Protein AF-A0A3B9JF59-F1 (afdb_monomer)

Solvent-accessible surface area (backbone atoms only — not comparable to full-atom values): 6425 Å² total; per-residue (Å²): 118,76,67,62,56,54,51,51,53,52,52,52,52,52,52,51,52,52,51,51,50,52,50,51,51,51,50,53,49,46,45,56,59,72,73,50,64,86,80,84,74,90,75,49,54,54,76,48,59,71,70,57,36,46,53,51,51,52,51,42,39,52,52,28,68,75,64,72,41,50,71,61,37,35,52,57,48,57,43,24,51,87,54,34,65,63,47,51,53,48,40,71,77,53,45,77,91,53,57,65,68,47,51,50,53,45,51,59,57,58,71,115

Secondary structure (DSSP, 8-state):
-HHHHHHHHHHHHHHHHHHHHHHHHHHHHHIIIIIS--------GGGS-HHHHHHHHHHHHHHHHHH--HHHHHHHHHHTGGGHHHHHHHHHH--TTS-HHHHHHHHHHTT-

Nearest PDB structures (foldseek):
  4yxd-assembly1_D  TM=3.696E-01  e=6.160E+00  Sus scrofa

Mean predicted aligned error: 8.25 Å

pLDDT: mean 91.54, std 8.98, range [55.94, 98.31]

Foldseek 3Di:
DVVVVVVVVVVVVVVVVVVVVVVVVVVVVCCVPVVDPDDDDPDFLLPDDPVSVLVQLLVLL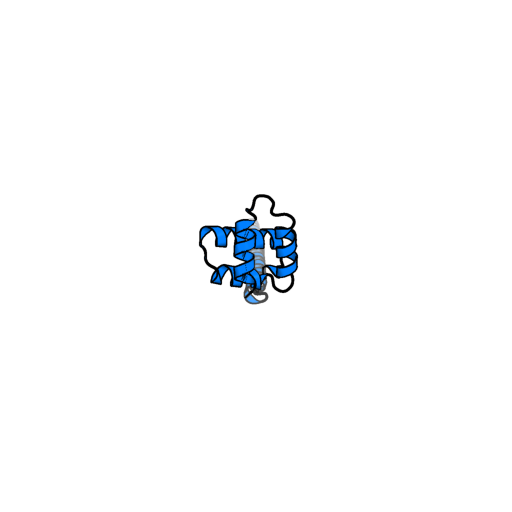VVCVVPVPLVSLLVNLCSNPPCSVVSLVVCCVPVDPHDNVSSVSSVVSNVD

Sequence (112 aa):
EGFKDRSALIVLAILFVVMALLAGVAVGLALGWLVFPVEWVDMPPSSLAKVYQEDHLRMAIDSYALNDDCALAVQRYKALGEVGPSLLEGIIADSGEQKIDTITAFAQCVKD

Structure (mmCIF, N/CA/C/O backbone):
data_AF-A0A3B9JF59-F1
#
_entry.id   AF-A0A3B9JF59-F1
#
loop_
_atom_site.group_PDB
_atom_site.id
_atom_site.type_symbol
_atom_site.label_atom_id
_atom_site.label_alt_id
_atom_site.label_comp_id
_atom_site.label_asym_id
_atom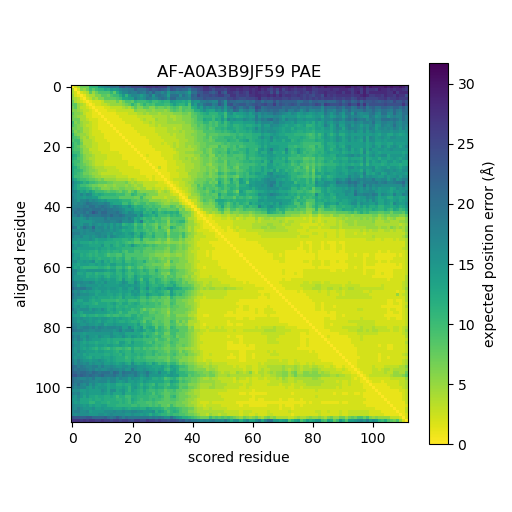_site.label_entity_id
_atom_site.label_seq_id
_atom_site.pdbx_PDB_ins_code
_atom_site.Cartn_x
_atom_site.Cartn_y
_atom_site.Cartn_z
_atom_site.occupancy
_atom_site.B_iso_or_equiv
_atom_site.auth_seq_id
_atom_site.auth_comp_id
_atom_site.auth_asym_id
_atom_site.auth_atom_id
_atom_site.pdbx_PDB_model_num
ATOM 1 N N . GLU A 1 1 ? 30.872 21.510 -61.088 1.00 55.94 1 GLU A N 1
ATOM 2 C CA . GLU A 1 1 ? 30.435 20.143 -60.716 1.00 55.94 1 GLU A CA 1
ATOM 3 C C . GLU A 1 1 ? 30.758 19.770 -59.261 1.00 55.94 1 GLU A C 1
ATOM 5 O O . GLU A 1 1 ? 29.894 19.213 -58.602 1.00 55.94 1 GLU A O 1
ATOM 10 N N . GLY A 1 2 ? 31.887 20.200 -58.678 1.00 60.31 2 GLY A N 1
ATOM 11 C CA . GLY A 1 2 ? 32.281 19.819 -57.304 1.00 60.31 2 GLY A CA 1
ATOM 12 C C . GLY A 1 2 ? 31.407 20.269 -56.110 1.00 60.31 2 GLY A C 1
ATOM 13 O O . GLY A 1 2 ? 31.620 19.775 -55.008 1.00 60.31 2 GLY A O 1
ATOM 14 N N . PHE A 1 3 ? 30.427 21.172 -56.270 1.00 60.22 3 PHE A N 1
ATOM 15 C CA . PHE A 1 3 ? 29.496 21.550 -55.182 1.00 60.22 3 PHE A CA 1
ATOM 16 C C . PHE A 1 3 ? 28.328 20.557 -55.027 1.00 60.22 3 PHE A C 1
ATOM 18 O O . PHE A 1 3 ? 27.873 20.296 -53.910 1.00 60.22 3 PHE A O 1
ATOM 25 N N . LYS A 1 4 ? 27.862 19.962 -56.136 1.00 64.19 4 LYS A N 1
ATOM 26 C CA . LYS A 1 4 ? 26.750 18.998 -56.122 1.00 64.19 4 LYS A CA 1
ATOM 27 C C . LYS A 1 4 ? 27.180 17.645 -55.539 1.00 64.19 4 LYS A C 1
ATOM 29 O O . LYS A 1 4 ? 26.430 17.052 -54.774 1.00 64.19 4 LYS A O 1
ATOM 34 N N . ASP A 1 5 ? 28.425 17.238 -55.778 1.00 68.81 5 ASP A N 1
ATOM 35 C CA . ASP A 1 5 ? 28.990 16.026 -55.169 1.00 68.81 5 ASP A CA 1
ATOM 36 C C . ASP A 1 5 ? 29.211 16.173 -53.659 1.00 68.81 5 ASP A C 1
ATOM 38 O O . ASP A 1 5 ? 28.897 15.272 -52.887 1.00 68.81 5 ASP A O 1
ATOM 42 N N . ARG A 1 6 ? 29.690 17.336 -53.196 1.00 77.75 6 ARG A N 1
ATOM 43 C CA . ARG A 1 6 ? 29.916 17.578 -51.759 1.00 77.75 6 ARG A CA 1
ATOM 44 C C . ARG A 1 6 ? 28.616 17.639 -50.960 1.00 77.75 6 ARG A C 1
ATOM 46 O O . ARG A 1 6 ? 28.566 17.125 -49.847 1.00 77.75 6 ARG A O 1
ATOM 53 N N . SER A 1 7 ? 27.566 18.234 -51.525 1.00 76.25 7 SER A N 1
ATOM 54 C CA . SER A 1 7 ? 26.242 18.269 -50.890 1.00 76.25 7 SER A CA 1
ATOM 55 C C . SER A 1 7 ? 25.592 16.883 -50.833 1.00 76.25 7 SER A C 1
ATOM 57 O O . SER A 1 7 ? 25.033 16.533 -49.797 1.00 76.25 7 SER A O 1
ATOM 59 N N . ALA A 1 8 ? 25.741 16.053 -51.871 1.00 83.38 8 ALA A N 1
ATOM 60 C CA . ALA A 1 8 ? 25.261 14.669 -51.858 1.00 83.38 8 ALA A CA 1
ATOM 61 C C . ALA A 1 8 ? 25.942 13.811 -50.772 1.00 83.38 8 ALA A C 1
ATOM 63 O O . ALA A 1 8 ? 25.268 13.062 -50.065 1.00 83.38 8 ALA A O 1
ATOM 64 N N . LEU A 1 9 ? 27.258 13.966 -50.583 1.00 83.81 9 LEU A N 1
ATOM 65 C CA . LEU A 1 9 ? 28.004 13.262 -49.532 1.00 83.81 9 LEU A CA 1
ATOM 66 C C . LEU A 1 9 ? 27.560 13.672 -48.119 1.00 83.81 9 LEU A C 1
ATOM 68 O O . LEU A 1 9 ? 27.428 12.818 -47.244 1.00 83.81 9 LEU A O 1
ATOM 72 N N . ILE A 1 10 ? 27.282 14.962 -47.901 1.00 88.75 10 ILE A N 1
ATOM 73 C CA . ILE A 1 10 ? 26.782 15.466 -46.612 1.00 88.75 10 ILE A CA 1
ATOM 74 C C . ILE A 1 10 ? 25.383 14.911 -46.316 1.00 88.75 10 ILE A C 1
ATOM 76 O O . ILE A 1 10 ? 25.125 14.457 -45.204 1.00 88.75 10 ILE A O 1
ATOM 80 N N . VAL A 1 11 ? 24.488 14.901 -47.307 1.00 90.25 11 VAL A N 1
ATOM 81 C CA . VAL A 1 11 ? 23.124 14.371 -47.140 1.00 90.25 11 VAL A CA 1
ATOM 82 C C . VAL A 1 11 ? 23.145 12.875 -46.826 1.00 90.25 11 VAL A C 1
ATOM 84 O O . VAL A 1 11 ? 22.433 12.431 -45.926 1.00 90.25 11 VAL A O 1
ATOM 87 N N . LEU A 1 12 ? 23.997 12.105 -47.507 1.00 91.12 12 LEU A N 1
ATOM 88 C CA . LEU A 1 12 ? 24.171 10.681 -47.229 1.00 91.12 12 LEU A CA 1
ATOM 89 C C . LEU A 1 12 ? 24.670 10.446 -45.795 1.00 91.12 12 LEU A C 1
ATOM 91 O O . LEU A 1 12 ? 24.126 9.599 -45.090 1.00 91.12 12 LEU A O 1
ATOM 95 N N . ALA A 1 13 ? 25.657 11.225 -45.341 1.00 94.12 13 ALA A N 1
ATOM 96 C CA . ALA A 1 13 ? 26.177 11.130 -43.978 1.00 94.12 13 ALA A CA 1
ATOM 97 C C . ALA A 1 13 ? 25.095 11.421 -42.923 1.00 94.12 13 ALA A C 1
ATOM 99 O O . ALA A 1 13 ? 24.966 10.671 -41.957 1.00 94.12 13 ALA A O 1
ATOM 100 N N . ILE A 1 14 ? 24.272 12.456 -43.126 1.00 94.88 14 ILE A N 1
ATOM 101 C CA . ILE A 1 14 ? 23.156 12.781 -42.222 1.00 94.88 14 ILE A CA 1
ATOM 102 C C . ILE A 1 14 ? 22.132 11.639 -42.183 1.00 94.88 14 ILE A C 1
ATOM 104 O O . ILE A 1 14 ? 21.691 11.257 -41.102 1.00 94.88 14 ILE A O 1
ATOM 108 N N . LEU A 1 15 ? 21.791 11.051 -43.334 1.00 95.62 15 LEU A N 1
ATOM 109 C CA . LEU A 1 15 ? 20.889 9.898 -43.410 1.00 95.62 15 LEU A CA 1
ATOM 110 C C . LEU A 1 15 ? 21.406 8.708 -42.597 1.00 95.62 15 LEU A C 1
ATOM 112 O O . LEU A 1 15 ? 20.643 8.110 -41.840 1.00 95.62 15 LEU A O 1
ATOM 116 N N . PHE A 1 16 ? 22.700 8.398 -42.697 1.00 95.94 16 PHE A N 1
ATOM 117 C CA . PHE A 1 16 ? 23.316 7.343 -41.891 1.00 95.94 16 PHE A CA 1
ATOM 118 C C . PHE A 1 16 ? 23.265 7.645 -40.394 1.00 95.94 16 PHE A C 1
ATOM 120 O O . PHE A 1 16 ? 22.949 6.751 -39.611 1.00 95.94 16 PHE A O 1
ATOM 127 N N . VAL A 1 17 ? 23.523 8.891 -39.990 1.00 96.88 17 VAL A N 1
ATOM 128 C CA . VAL A 1 17 ? 23.430 9.303 -38.580 1.00 96.88 17 VAL A CA 1
ATOM 129 C C . VAL A 1 17 ? 22.004 9.135 -38.057 1.00 96.88 17 VAL A C 1
ATOM 131 O O . VAL A 1 17 ? 21.810 8.556 -36.990 1.00 96.88 17 VAL A O 1
ATOM 134 N N . VAL A 1 18 ? 21.000 9.581 -38.815 1.00 97.31 18 VAL A N 1
ATOM 135 C CA . VAL A 1 18 ? 19.588 9.443 -38.428 1.00 97.31 18 VAL A CA 1
ATOM 136 C C . VAL A 1 18 ? 19.191 7.970 -38.335 1.00 97.31 18 VAL A C 1
ATOM 138 O O . VAL A 1 18 ? 18.587 7.563 -37.348 1.00 97.31 18 VAL A O 1
ATOM 141 N N . MET A 1 19 ? 19.578 7.150 -39.312 1.00 97.69 19 MET A N 1
ATOM 142 C CA . MET A 1 19 ? 19.306 5.709 -39.310 1.00 97.69 19 MET A CA 1
ATOM 143 C C . MET A 1 19 ? 19.954 4.999 -38.119 1.00 97.69 19 MET A C 1
ATOM 145 O O . MET A 1 19 ? 19.302 4.193 -37.459 1.00 97.69 19 MET A O 1
ATOM 149 N N . ALA A 1 20 ? 21.214 5.314 -37.810 1.00 97.00 20 ALA A N 1
ATOM 150 C CA . ALA A 1 20 ? 21.914 4.750 -36.660 1.00 97.00 20 ALA A CA 1
ATOM 151 C C . ALA A 1 20 ? 21.253 5.160 -35.335 1.00 97.00 20 ALA A C 1
ATOM 153 O O . ALA A 1 20 ? 21.123 4.337 -34.431 1.00 97.00 20 ALA A O 1
ATOM 154 N N . LEU A 1 21 ? 20.784 6.406 -35.233 1.00 98.06 21 LEU A N 1
ATOM 155 C CA . LEU A 1 21 ? 20.080 6.899 -34.053 1.00 98.06 21 LEU A CA 1
ATOM 156 C C . LEU A 1 21 ? 18.727 6.200 -33.875 1.00 98.06 21 LEU A C 1
ATOM 158 O O . LEU A 1 21 ? 18.424 5.727 -32.781 1.00 98.06 21 LEU A O 1
ATOM 162 N N . LEU A 1 22 ? 17.945 6.063 -34.949 1.00 98.31 22 LEU A N 1
ATOM 163 C CA . LEU A 1 22 ? 16.674 5.337 -34.924 1.00 98.31 22 LEU A CA 1
ATOM 164 C C . LEU A 1 22 ? 16.871 3.863 -34.561 1.00 98.31 22 LEU A C 1
ATOM 166 O O . LEU A 1 22 ? 16.126 3.333 -33.740 1.00 98.31 22 LEU A O 1
ATOM 170 N N . ALA A 1 23 ? 17.896 3.216 -35.119 1.00 97.94 23 ALA A N 1
ATOM 171 C CA . ALA A 1 23 ? 18.242 1.842 -34.779 1.00 97.94 23 ALA A CA 1
ATOM 172 C C . ALA A 1 23 ? 18.644 1.711 -33.301 1.00 97.94 23 ALA A C 1
ATOM 174 O O . ALA A 1 23 ? 18.172 0.804 -32.623 1.00 97.94 23 ALA A O 1
ATOM 175 N N . GLY A 1 24 ? 19.449 2.639 -32.775 1.00 97.44 24 GLY A N 1
ATOM 176 C CA . GLY A 1 24 ? 19.829 2.661 -31.362 1.00 97.44 24 GLY A CA 1
ATOM 177 C C . GLY A 1 24 ? 18.626 2.803 -30.427 1.00 97.44 24 GLY A C 1
ATOM 178 O O . GLY A 1 24 ? 18.512 2.050 -29.461 1.00 97.44 24 GLY A O 1
ATOM 179 N N . VAL A 1 25 ? 17.692 3.706 -30.741 1.00 97.81 25 VAL A N 1
ATOM 180 C CA . VAL A 1 25 ? 16.445 3.870 -29.973 1.00 97.81 25 VAL A CA 1
ATOM 181 C C . VAL A 1 25 ? 15.579 2.616 -30.057 1.00 97.81 25 VAL A C 1
ATOM 183 O O . VAL A 1 25 ? 15.096 2.144 -29.030 1.00 97.81 25 VAL A O 1
ATOM 186 N N . ALA A 1 26 ? 15.408 2.047 -31.253 1.00 97.50 26 ALA A N 1
ATOM 187 C CA . ALA A 1 26 ? 14.616 0.836 -31.446 1.00 97.50 26 ALA A CA 1
ATOM 188 C C . ALA A 1 26 ? 15.188 -0.347 -30.655 1.00 97.50 26 ALA A C 1
ATOM 190 O O . ALA A 1 26 ? 14.439 -1.060 -29.991 1.00 97.50 26 ALA A O 1
ATOM 191 N N . VAL A 1 27 ? 16.513 -0.522 -30.671 1.00 96.88 27 VAL A N 1
ATOM 192 C CA . VAL A 1 27 ? 17.197 -1.550 -29.878 1.00 96.88 27 VAL A CA 1
ATOM 193 C C . VAL A 1 27 ? 17.038 -1.279 -28.384 1.00 96.88 27 VAL A C 1
ATOM 195 O O . VAL 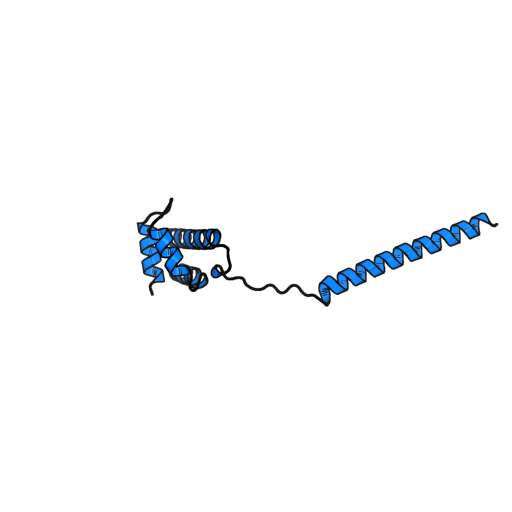A 1 27 ? 16.667 -2.188 -27.651 1.00 96.88 27 VAL A O 1
ATOM 198 N N . GLY A 1 28 ? 17.253 -0.045 -27.921 1.00 94.44 28 GLY A N 1
ATOM 199 C CA . GLY A 1 28 ? 17.082 0.310 -26.509 1.00 94.44 28 GLY A CA 1
ATOM 200 C C . GLY A 1 28 ? 15.662 0.045 -26.002 1.00 94.44 28 GLY A C 1
ATOM 201 O O . GLY A 1 28 ? 15.486 -0.533 -24.931 1.00 94.44 28 GLY A O 1
ATOM 202 N N . LEU A 1 29 ? 14.651 0.389 -26.803 1.00 94.69 29 LEU A N 1
ATOM 203 C CA . LEU A 1 29 ? 13.251 0.128 -26.479 1.00 94.69 29 LEU A CA 1
ATOM 204 C C . LEU A 1 29 ? 12.935 -1.371 -26.493 1.00 94.69 29 LEU A C 1
ATOM 206 O O . LEU A 1 29 ? 12.260 -1.864 -25.592 1.00 94.69 29 LEU A O 1
ATOM 210 N N . ALA A 1 30 ? 13.451 -2.108 -27.480 1.00 94.69 30 ALA A N 1
ATOM 211 C CA . ALA A 1 30 ? 13.274 -3.553 -27.552 1.00 94.69 30 ALA A CA 1
ATOM 212 C C . ALA A 1 30 ? 13.894 -4.255 -26.336 1.00 94.69 30 ALA A C 1
ATOM 214 O O . ALA A 1 30 ? 13.267 -5.134 -25.753 1.00 94.69 30 ALA A O 1
ATOM 215 N N . LEU A 1 31 ? 15.086 -3.836 -25.904 1.00 93.81 31 LEU A N 1
ATOM 216 C CA . LEU A 1 31 ? 15.714 -4.356 -24.690 1.00 93.81 31 LEU A CA 1
ATOM 217 C C . LEU A 1 31 ? 14.883 -4.030 -23.443 1.00 93.81 31 LEU A C 1
ATOM 219 O O . LEU A 1 31 ? 14.608 -4.924 -22.647 1.00 93.81 31 LEU A O 1
ATOM 223 N N . GLY A 1 32 ? 14.437 -2.780 -23.298 1.00 89.75 32 GLY A N 1
ATOM 224 C CA . GLY A 1 32 ? 13.634 -2.353 -22.152 1.00 89.75 32 GLY A CA 1
ATOM 225 C C . GLY A 1 32 ? 12.265 -3.032 -22.053 1.00 89.75 32 GLY A C 1
ATOM 226 O O . GLY A 1 32 ? 11.775 -3.207 -20.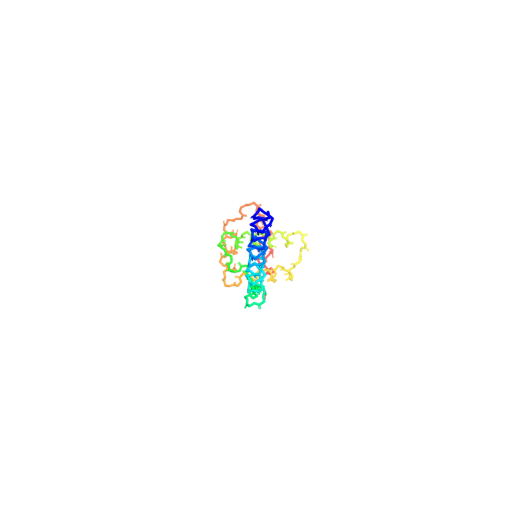947 1.00 89.75 32 GLY A O 1
ATOM 227 N N . TRP A 1 33 ? 11.656 -3.426 -23.178 1.00 89.00 33 TRP A N 1
ATOM 228 C CA . TRP A 1 33 ? 10.296 -3.983 -23.195 1.00 89.00 33 TRP A CA 1
ATO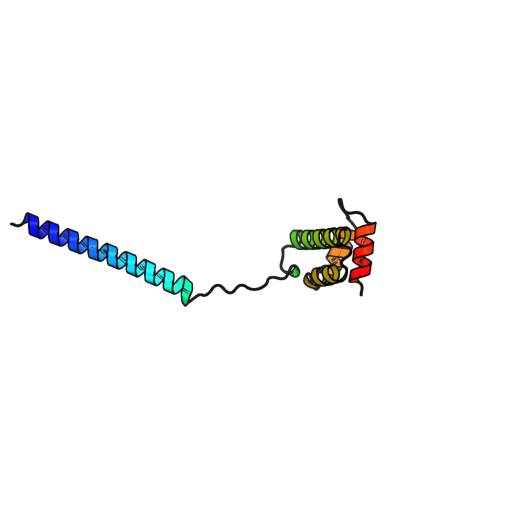M 229 C C . TRP A 1 33 ? 10.229 -5.508 -23.370 1.00 89.00 33 TRP A C 1
ATOM 231 O O . TRP A 1 33 ? 9.356 -6.144 -22.786 1.00 89.00 33 TRP A O 1
ATOM 241 N N . LEU A 1 34 ? 11.112 -6.117 -24.175 1.00 87.44 34 LEU A N 1
ATOM 242 C CA . LEU A 1 34 ? 11.096 -7.568 -24.431 1.00 87.44 34 LEU A CA 1
ATOM 243 C C . LEU A 1 34 ? 12.046 -8.358 -23.527 1.00 87.44 34 LEU A C 1
ATOM 245 O O . LEU A 1 34 ? 11.736 -9.497 -23.190 1.00 87.44 34 LEU A O 1
ATOM 249 N N . VAL A 1 35 ? 13.211 -7.799 -23.180 1.00 89.44 35 VAL A N 1
ATOM 250 C CA . VAL A 1 35 ? 14.246 -8.533 -22.424 1.00 89.44 35 VAL A CA 1
ATOM 251 C C . VAL A 1 35 ? 14.065 -8.363 -20.919 1.00 89.44 35 VAL A C 1
ATOM 253 O O . VAL A 1 35 ? 14.289 -9.311 -20.171 1.00 89.44 35 VAL A O 1
ATOM 256 N N . PHE A 1 36 ? 13.621 -7.184 -20.480 1.00 88.19 36 PHE A N 1
ATOM 257 C CA . PHE A 1 36 ? 13.373 -6.869 -19.072 1.00 88.19 36 PHE A CA 1
ATOM 258 C C . PHE A 1 36 ? 11.897 -6.529 -18.839 1.00 88.19 36 PHE A C 1
ATOM 260 O O . PHE A 1 36 ? 11.561 -5.357 -18.658 1.00 88.19 36 PHE A O 1
ATOM 267 N N . PRO A 1 37 ? 10.989 -7.520 -18.875 1.00 82.44 37 PRO A N 1
ATOM 268 C CA . PRO A 1 37 ? 9.591 -7.257 -18.573 1.00 82.44 37 PRO A CA 1
ATOM 269 C C . PRO A 1 37 ? 9.442 -6.747 -17.132 1.00 82.44 37 PRO A C 1
ATOM 271 O O . PRO A 1 37 ? 10.120 -7.214 -16.217 1.00 82.44 37 PRO A O 1
ATOM 274 N N . VAL A 1 38 ? 8.538 -5.786 -16.929 1.00 82.94 38 VAL A N 1
ATOM 275 C CA . VAL A 1 38 ? 8.168 -5.317 -15.588 1.00 82.94 38 VAL A CA 1
ATOM 276 C C . VAL A 1 38 ? 7.339 -6.401 -14.906 1.00 82.94 38 VAL A C 1
ATOM 278 O O . VAL A 1 38 ? 6.227 -6.700 -15.342 1.00 82.94 38 VAL A O 1
ATOM 281 N N . GLU A 1 39 ? 7.868 -6.972 -13.828 1.00 79.75 39 GLU A N 1
ATOM 282 C CA . GLU A 1 39 ? 7.106 -7.849 -12.942 1.00 79.75 39 GLU A CA 1
ATOM 283 C C . GLU A 1 39 ? 6.325 -7.001 -11.935 1.00 79.75 39 GLU A C 1
ATOM 285 O O . GLU A 1 39 ? 6.897 -6.321 -11.081 1.00 79.75 39 GLU A O 1
ATOM 290 N N . TRP A 1 40 ? 4.999 -7.034 -12.041 1.00 76.88 40 TRP A N 1
ATOM 291 C CA . TRP A 1 40 ? 4.120 -6.470 -11.025 1.00 76.88 40 TRP A CA 1
ATOM 292 C C . TRP A 1 40 ? 4.025 -7.472 -9.880 1.00 76.88 40 TRP A C 1
ATOM 294 O O . TRP A 1 40 ? 3.382 -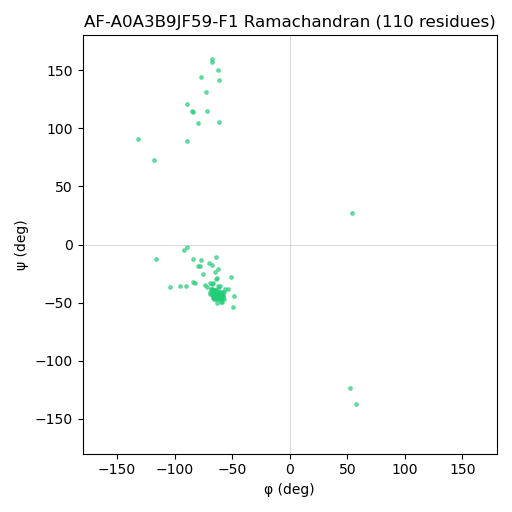8.511 -10.008 1.00 76.88 40 TRP A O 1
ATOM 304 N N . VAL A 1 41 ? 4.708 -7.182 -8.777 1.00 75.31 41 VAL A N 1
ATOM 305 C CA . VAL A 1 41 ? 4.580 -7.964 -7.547 1.00 75.31 41 VAL A CA 1
ATOM 306 C C . VAL A 1 41 ? 3.457 -7.349 -6.724 1.00 75.31 41 VAL A C 1
ATOM 308 O O . VAL A 1 41 ? 3.535 -6.174 -6.362 1.00 75.31 41 VAL A O 1
ATOM 311 N N . ASP A 1 42 ? 2.425 -8.137 -6.422 1.00 78.62 42 ASP A N 1
ATOM 312 C CA . ASP A 1 42 ? 1.365 -7.719 -5.506 1.00 78.62 42 ASP A CA 1
ATOM 313 C C . ASP A 1 42 ? 1.975 -7.460 -4.123 1.00 78.62 42 ASP A C 1
ATOM 315 O O . ASP A 1 42 ? 2.354 -8.388 -3.405 1.00 78.62 42 ASP A O 1
ATOM 319 N N . MET A 1 43 ? 2.112 -6.182 -3.758 1.00 80.12 43 MET A N 1
ATOM 320 C CA . MET A 1 43 ? 2.584 -5.790 -2.434 1.00 80.12 43 MET A CA 1
ATOM 321 C C . MET A 1 43 ? 1.402 -5.768 -1.459 1.00 80.12 43 MET A C 1
ATOM 323 O O . MET A 1 43 ? 0.497 -4.943 -1.627 1.00 80.12 43 MET A O 1
ATOM 327 N N . PRO A 1 44 ? 1.377 -6.645 -0.440 1.00 86.94 44 PRO A N 1
ATOM 328 C CA . PRO A 1 44 ? 0.329 -6.609 0.569 1.00 86.94 44 PRO A CA 1
ATOM 329 C C . PRO A 1 44 ? 0.437 -5.332 1.421 1.00 86.94 44 PRO A C 1
ATOM 331 O O . PRO A 1 44 ? 1.527 -4.784 1.579 1.00 86.94 44 PRO A O 1
ATOM 334 N N . PRO A 1 45 ? -0.654 -4.879 2.062 1.00 89.56 45 PRO A N 1
ATOM 335 C CA . PRO A 1 45 ? -0.610 -3.768 3.011 1.00 89.56 45 PRO A CA 1
ATOM 336 C C . PRO A 1 45 ? 0.461 -3.921 4.099 1.00 89.56 45 PRO A C 1
ATOM 338 O O . PRO A 1 45 ? 1.000 -2.925 4.567 1.00 89.56 45 PRO A O 1
ATOM 341 N N . SER A 1 46 ? 0.832 -5.153 4.460 1.00 89.81 46 SER A N 1
ATOM 342 C CA . SER A 1 46 ? 1.908 -5.442 5.414 1.00 89.81 46 SER A CA 1
ATOM 343 C C . SER A 1 46 ? 3.305 -4.967 4.985 1.00 89.81 46 SER A C 1
ATOM 345 O O . SER A 1 46 ? 4.167 -4.789 5.842 1.00 89.81 46 SER A O 1
ATOM 347 N N . SER A 1 47 ? 3.556 -4.728 3.692 1.00 90.44 47 SER A N 1
ATOM 348 C CA . SER A 1 47 ? 4.850 -4.236 3.198 1.00 90.44 47 SER A CA 1
ATOM 349 C C . SER A 1 47 ? 4.937 -2.711 3.098 1.00 90.44 47 SER A C 1
ATOM 351 O O . SER A 1 47 ? 5.995 -2.176 2.763 1.00 90.44 47 SER A O 1
ATOM 353 N N . LEU A 1 48 ? 3.839 -1.998 3.367 1.00 90.81 48 LEU A N 1
ATOM 354 C CA . LEU A 1 48 ? 3.823 -0.538 3.417 1.00 90.81 48 LEU A CA 1
ATOM 355 C C . LEU A 1 48 ? 4.651 -0.021 4.604 1.00 90.81 48 LEU A C 1
ATOM 357 O O . LEU A 1 48 ? 4.872 -0.729 5.583 1.00 90.81 48 LEU A O 1
ATOM 361 N N . ALA A 1 49 ? 5.076 1.245 4.558 1.00 93.62 49 ALA A N 1
ATOM 362 C CA . ALA A 1 49 ? 5.628 1.901 5.744 1.00 93.62 49 ALA A CA 1
ATOM 363 C C . ALA A 1 49 ? 4.569 1.982 6.858 1.00 93.62 49 ALA A C 1
ATOM 365 O O . ALA A 1 49 ? 3.383 2.129 6.567 1.00 93.62 49 ALA A O 1
ATOM 366 N N . LYS A 1 50 ? 4.999 1.955 8.126 1.00 93.19 50 LYS A N 1
ATOM 367 C CA . LYS A 1 50 ? 4.111 1.859 9.301 1.00 93.19 50 LYS A CA 1
ATOM 368 C C . LYS A 1 50 ? 2.930 2.841 9.281 1.00 93.19 50 LYS A C 1
ATOM 370 O O . LYS A 1 50 ? 1.809 2.430 9.547 1.00 93.19 50 LYS A O 1
ATOM 375 N N . VAL A 1 51 ? 3.173 4.105 8.926 1.00 92.81 51 VAL A N 1
ATOM 376 C CA . VAL A 1 51 ? 2.120 5.139 8.853 1.00 92.81 51 VAL A CA 1
ATOM 377 C C . VAL A 1 51 ? 1.008 4.732 7.879 1.00 92.81 51 VAL A C 1
ATOM 379 O O . VAL A 1 51 ? -0.163 4.789 8.221 1.00 92.81 51 VAL A O 1
ATOM 382 N N . TYR A 1 52 ? 1.364 4.208 6.706 1.00 95.75 52 TYR A N 1
ATOM 383 C CA . TYR A 1 52 ? 0.383 3.777 5.709 1.00 95.75 52 TYR A CA 1
ATOM 384 C C . TYR A 1 52 ? -0.301 2.451 6.062 1.00 95.75 52 TYR A C 1
ATOM 386 O O . TYR A 1 52 ? -1.415 2.203 5.607 1.00 95.75 52 TYR A O 1
ATOM 394 N N . GLN A 1 53 ? 0.342 1.589 6.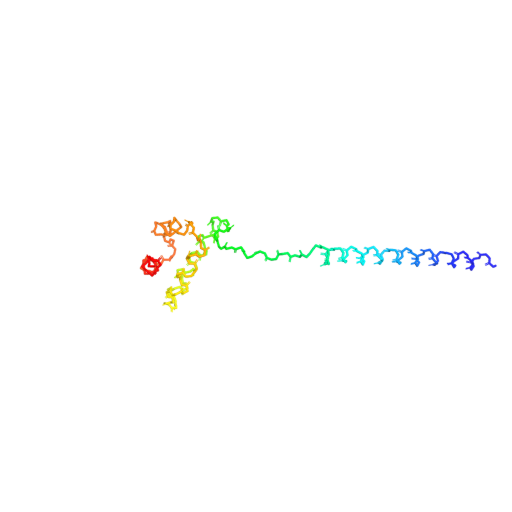857 1.00 97.00 53 GLN A N 1
ATOM 395 C CA . GLN A 1 53 ? -0.314 0.397 7.405 1.00 97.00 53 GLN A CA 1
ATOM 396 C C . GLN A 1 53 ? -1.425 0.795 8.384 1.00 97.00 53 GLN A C 1
ATOM 398 O O . GLN A 1 53 ? -2.514 0.223 8.354 1.00 97.00 53 GLN A O 1
ATOM 403 N N . GLU A 1 54 ? -1.149 1.791 9.229 1.00 96.38 54 GLU A N 1
ATOM 404 C CA . GLU A 1 54 ? -2.133 2.364 10.142 1.00 96.38 54 GLU A CA 1
ATOM 405 C C . GLU A 1 54 ? -3.275 3.024 9.363 1.00 96.38 54 GLU A C 1
ATOM 407 O O . GLU A 1 54 ? -4.428 2.658 9.575 1.00 96.38 54 GLU A O 1
ATOM 412 N N . ASP A 1 55 ? -2.971 3.893 8.393 1.00 96.19 55 ASP A N 1
ATOM 413 C CA . ASP A 1 55 ? -3.987 4.525 7.541 1.00 96.19 55 ASP A CA 1
ATOM 414 C C . ASP A 1 55 ? -4.851 3.485 6.813 1.00 96.19 55 ASP A C 1
ATOM 416 O O . ASP A 1 55 ? -6.073 3.624 6.734 1.00 96.19 55 ASP A O 1
ATOM 420 N N . HIS A 1 56 ? -4.242 2.405 6.311 1.00 96.88 56 HIS A N 1
ATOM 421 C CA . HIS A 1 56 ? -4.972 1.299 5.695 1.00 96.88 56 HIS A CA 1
ATOM 422 C C . HIS A 1 56 ? -5.969 0.660 6.668 1.00 96.88 56 HIS A C 1
ATOM 424 O O . HIS A 1 56 ? -7.128 0.444 6.308 1.00 96.88 56 HIS A O 1
ATOM 430 N N . LEU A 1 57 ? -5.537 0.373 7.899 1.00 97.50 57 LEU A N 1
ATOM 431 C CA . LEU A 1 57 ? -6.402 -0.218 8.916 1.00 97.50 57 LEU A CA 1
ATOM 432 C C . LEU A 1 57 ? -7.523 0.744 9.332 1.00 97.50 57 LEU A C 1
ATOM 434 O O . LEU A 1 57 ? -8.674 0.322 9.435 1.00 97.50 57 LEU A O 1
ATOM 438 N N . ARG A 1 58 ? -7.226 2.038 9.486 1.00 97.44 58 ARG A N 1
ATOM 439 C CA . ARG A 1 58 ? -8.229 3.074 9.775 1.00 97.44 58 ARG A CA 1
ATOM 440 C C . ARG A 1 58 ? -9.284 3.147 8.670 1.00 97.44 58 ARG A C 1
ATOM 442 O O . ARG A 1 58 ? -10.473 3.065 8.967 1.00 97.44 58 ARG A O 1
ATOM 449 N N . MET A 1 59 ? -8.873 3.159 7.402 1.00 96.88 59 MET A N 1
ATOM 450 C CA . MET A 1 59 ? -9.802 3.109 6.266 1.00 96.88 59 MET A CA 1
ATOM 451 C C . MET A 1 59 ? -10.628 1.816 6.227 1.00 96.88 59 MET A C 1
ATOM 453 O O . MET A 1 59 ? -11.799 1.840 5.842 1.00 96.88 59 MET A O 1
ATOM 457 N N . ALA A 1 60 ? -10.049 0.675 6.611 1.00 97.50 60 ALA A N 1
ATOM 458 C CA . ALA A 1 60 ? -10.788 -0.581 6.703 1.00 97.50 60 ALA A CA 1
ATOM 459 C C . ALA A 1 60 ? -11.876 -0.517 7.791 1.00 97.50 60 ALA A C 1
ATOM 461 O O . ALA A 1 60 ? -13.003 -0.946 7.534 1.00 97.50 60 ALA A O 1
ATOM 462 N N . ILE A 1 61 ? -11.564 0.076 8.948 1.00 97.94 61 ILE A N 1
ATOM 463 C CA . ILE A 1 61 ? -12.512 0.328 10.044 1.00 97.94 61 ILE A CA 1
ATOM 464 C C . ILE A 1 61 ? -13.639 1.262 9.582 1.00 97.94 61 ILE A C 1
ATOM 466 O O . ILE A 1 61 ? -14.810 0.944 9.784 1.00 97.94 61 ILE A O 1
ATOM 470 N N . ASP A 1 62 ? -13.323 2.367 8.903 1.00 97.25 62 ASP A N 1
ATOM 471 C CA . ASP A 1 62 ? -14.335 3.310 8.401 1.00 97.25 62 ASP A CA 1
ATOM 472 C C . ASP A 1 62 ? -15.232 2.681 7.331 1.00 97.25 62 ASP A C 1
ATOM 474 O O . ASP A 1 62 ? -16.452 2.854 7.331 1.00 97.25 62 ASP A O 1
ATOM 478 N N . SER A 1 63 ? -14.642 1.893 6.429 1.00 97.62 63 SER A N 1
ATOM 479 C CA . SER A 1 63 ? -15.394 1.149 5.422 1.00 97.62 63 SER A CA 1
ATOM 480 C C . SER A 1 63 ? -16.342 0.135 6.059 1.00 97.62 63 SER A C 1
ATOM 482 O O . SER A 1 63 ? -17.447 -0.039 5.544 1.00 97.62 63 SER A O 1
ATOM 484 N N . TYR A 1 64 ? -15.931 -0.535 7.138 1.00 97.19 64 TYR A N 1
ATOM 485 C CA . TYR A 1 64 ? -16.803 -1.424 7.906 1.00 97.19 64 TYR A CA 1
ATOM 486 C C . TYR A 1 64 ? -17.930 -0.635 8.576 1.00 97.19 64 TYR A C 1
ATOM 488 O O . TYR A 1 64 ? -19.088 -0.999 8.433 1.00 97.19 64 TYR A O 1
ATOM 496 N N . ALA A 1 65 ? -17.619 0.501 9.202 1.00 96.50 65 ALA A N 1
ATOM 497 C CA . ALA A 1 65 ? -18.607 1.374 9.837 1.00 96.50 65 ALA A CA 1
ATOM 498 C C . ALA A 1 65 ? -19.749 1.783 8.898 1.00 96.50 65 ALA A C 1
ATOM 500 O O . ALA A 1 65 ? -20.894 1.923 9.323 1.00 96.50 65 ALA A O 1
ATOM 501 N N . LEU A 1 66 ? -19.411 2.030 7.630 1.00 96.94 66 LEU A N 1
ATOM 502 C CA . LEU A 1 66 ? -20.352 2.515 6.631 1.00 96.94 66 LEU A CA 1
ATOM 503 C C . LEU A 1 66 ? -21.170 1.393 5.980 1.00 96.94 66 LEU A C 1
ATOM 505 O O . LEU A 1 66 ? -22.311 1.633 5.592 1.00 96.94 66 LEU A O 1
ATOM 509 N N . ASN A 1 67 ? -20.590 0.200 5.823 1.00 96.75 67 ASN A N 1
ATOM 510 C CA . ASN A 1 67 ? -21.176 -0.870 5.007 1.00 96.75 67 ASN A CA 1
ATOM 511 C C . ASN A 1 67 ? -21.560 -2.130 5.796 1.00 96.75 67 ASN A C 1
ATOM 513 O O . ASN A 1 67 ? -22.234 -2.989 5.240 1.00 96.75 67 ASN A O 1
ATOM 517 N N . ASP A 1 68 ? -21.116 -2.253 7.048 1.00 95.50 68 ASP A N 1
ATOM 518 C CA . ASP A 1 68 ? -21.305 -3.420 7.924 1.00 95.50 68 ASP A CA 1
ATOM 519 C C . ASP A 1 68 ? -20.834 -4.752 7.292 1.00 95.50 68 ASP A C 1
ATOM 521 O O . ASP A 1 68 ? -21.325 -5.840 7.590 1.00 95.50 68 ASP A O 1
ATOM 525 N N . ASP A 1 69 ? -19.860 -4.673 6.376 1.00 97.25 69 ASP A N 1
ATOM 526 C CA . ASP A 1 69 ? -19.317 -5.827 5.655 1.00 97.25 69 ASP A CA 1
ATOM 527 C C . ASP A 1 69 ? -18.151 -6.448 6.430 1.00 97.25 69 ASP A C 1
ATOM 529 O O . ASP A 1 69 ? -16.975 -6.100 6.254 1.00 97.25 69 ASP A O 1
ATOM 533 N N . CYS A 1 70 ? -18.494 -7.383 7.314 1.00 96.31 70 CYS A N 1
ATOM 534 C CA . CYS A 1 70 ? -17.513 -8.078 8.136 1.00 96.31 70 CYS A CA 1
ATOM 535 C C . CYS A 1 70 ? -16.572 -8.982 7.313 1.00 96.31 70 CYS A C 1
ATOM 537 O O . CYS A 1 70 ? -15.384 -9.094 7.618 1.00 96.31 70 CYS A O 1
ATOM 539 N N . ALA A 1 71 ? -17.049 -9.581 6.217 1.00 96.56 71 ALA A N 1
ATOM 540 C CA . ALA A 1 71 ? -16.213 -10.445 5.383 1.00 96.56 71 ALA A CA 1
ATOM 541 C C . ALA A 1 71 ? -15.071 -9.648 4.728 1.00 96.56 71 ALA A C 1
ATOM 543 O O . ALA A 1 71 ? -13.910 -10.074 4.744 1.00 96.56 71 ALA A O 1
ATOM 544 N N . LEU A 1 72 ? -15.386 -8.458 4.214 1.00 96.69 72 LEU A N 1
ATOM 545 C CA . LEU A 1 72 ? -14.400 -7.541 3.649 1.00 96.69 72 LEU A CA 1
ATOM 546 C C . LEU A 1 72 ? -13.454 -6.973 4.716 1.00 96.69 72 LEU A C 1
ATOM 548 O O . LEU A 1 72 ? -12.254 -6.832 4.462 1.00 96.69 72 LEU A O 1
ATOM 552 N N . ALA A 1 73 ? -13.966 -6.676 5.914 1.00 97.38 73 ALA A N 1
ATOM 553 C CA . ALA A 1 73 ? -13.158 -6.235 7.050 1.00 97.38 73 ALA A CA 1
ATOM 554 C C . ALA A 1 73 ? -12.096 -7.279 7.432 1.00 97.38 73 ALA A C 1
ATOM 556 O O . ALA A 1 73 ? -10.908 -6.955 7.492 1.00 97.38 73 ALA A O 1
ATOM 557 N N . VAL A 1 74 ? -12.499 -8.546 7.586 1.00 97.06 74 VAL A N 1
ATOM 558 C CA . VAL A 1 74 ? -11.597 -9.673 7.871 1.00 97.06 74 VAL A CA 1
ATOM 559 C C . VAL A 1 74 ? -10.554 -9.837 6.770 1.00 97.06 74 VAL A C 1
ATOM 561 O O . VAL A 1 74 ? -9.374 -10.020 7.066 1.00 97.06 74 VAL A O 1
ATOM 564 N N . GLN A 1 75 ? -10.955 -9.751 5.498 1.00 96.06 75 GLN A N 1
ATOM 565 C CA . GLN A 1 75 ? -10.026 -9.870 4.373 1.00 96.06 75 GLN A CA 1
ATOM 566 C C . GLN A 1 75 ? -8.938 -8.788 4.417 1.00 96.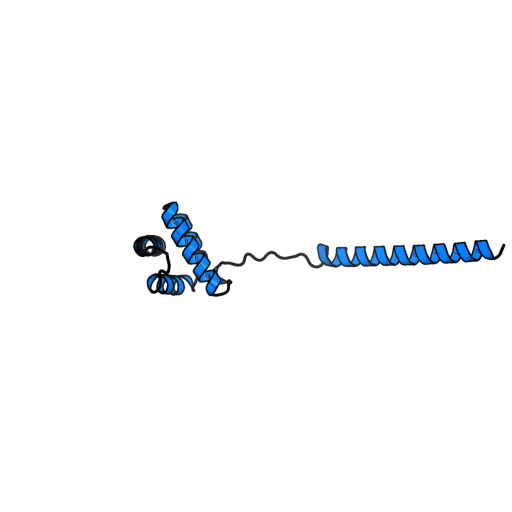06 75 GLN A C 1
ATOM 568 O O . GLN A 1 75 ? -7.751 -9.100 4.313 1.00 96.06 75 GLN A O 1
ATOM 573 N N . ARG A 1 76 ? -9.330 -7.519 4.586 1.00 95.94 76 ARG A N 1
ATOM 574 C CA . ARG A 1 76 ? -8.398 -6.380 4.636 1.00 95.94 76 ARG A CA 1
ATOM 575 C C . ARG A 1 76 ? -7.500 -6.436 5.866 1.00 95.94 76 ARG A C 1
ATOM 577 O O . ARG A 1 76 ? -6.299 -6.217 5.753 1.00 95.94 76 ARG A O 1
ATOM 584 N N . TYR A 1 77 ? -8.057 -6.813 7.014 1.00 97.12 77 TYR A N 1
ATOM 585 C CA . TYR A 1 77 ? -7.283 -7.007 8.233 1.00 97.12 77 TYR A CA 1
ATOM 586 C C . TYR A 1 77 ? -6.240 -8.122 8.079 1.00 97.12 77 TYR A C 1
ATOM 588 O O . TYR A 1 77 ? -5.071 -7.922 8.398 1.00 97.12 77 TYR A O 1
ATOM 596 N N . LYS A 1 78 ? -6.613 -9.269 7.496 1.00 95.62 78 LYS A N 1
ATOM 597 C CA . LYS A 1 78 ? -5.674 -10.372 7.221 1.00 95.62 78 LYS A CA 1
ATOM 598 C C . LYS A 1 78 ? -4.567 -9.981 6.239 1.00 95.62 78 LYS A C 1
ATOM 600 O O . LYS A 1 78 ? -3.460 -10.502 6.348 1.00 95.62 78 LYS A O 1
ATOM 605 N N . ALA A 1 79 ? -4.819 -9.040 5.329 1.00 94.75 79 ALA A N 1
ATOM 606 C CA . ALA A 1 79 ? -3.812 -8.534 4.394 1.00 94.75 79 ALA A CA 1
ATOM 607 C C . ALA A 1 79 ? -2.681 -7.730 5.079 1.00 94.75 79 ALA A C 1
ATOM 609 O O . ALA A 1 79 ? -1.601 -7.577 4.507 1.00 94.75 79 ALA A O 1
ATOM 610 N N . LEU A 1 80 ? -2.889 -7.265 6.319 1.00 95.06 80 LEU A N 1
ATOM 611 C CA . LEU A 1 80 ? -1.838 -6.682 7.164 1.00 95.06 80 LEU A CA 1
ATOM 612 C C . LEU A 1 80 ? -0.928 -7.749 7.794 1.00 95.06 80 LEU A C 1
ATOM 614 O O . LEU A 1 80 ? 0.144 -7.416 8.290 1.00 95.06 80 LEU A O 1
ATOM 618 N N . GLY A 1 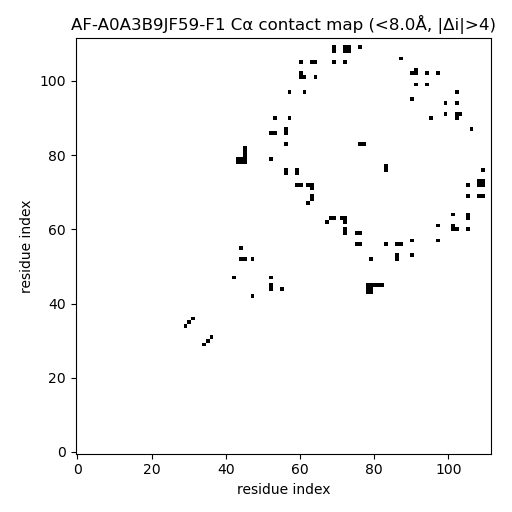81 ? -1.302 -9.029 7.758 1.00 93.62 81 GLY A N 1
ATOM 619 C CA . GLY A 1 81 ? -0.488 -10.116 8.300 1.00 93.62 81 GLY A CA 1
ATOM 620 C C . GLY A 1 81 ? -0.160 -9.934 9.786 1.00 93.62 81 GLY A C 1
ATOM 621 O O . GLY A 1 81 ? -1.013 -9.549 10.584 1.00 93.62 81 GLY A O 1
ATOM 622 N N . GLU A 1 82 ? 1.092 -10.207 10.159 1.00 93.62 82 GLU A N 1
ATOM 623 C CA . GLU A 1 82 ? 1.546 -10.232 11.559 1.00 93.62 82 GLU A CA 1
ATOM 624 C C . GLU A 1 82 ? 1.492 -8.869 12.262 1.00 93.62 82 GLU A C 1
ATOM 626 O O . GLU A 1 82 ? 1.397 -8.819 13.487 1.00 93.62 82 GLU A O 1
ATOM 631 N N . VAL A 1 83 ? 1.521 -7.757 11.516 1.00 94.94 83 VAL A N 1
ATOM 632 C CA . VAL A 1 83 ? 1.464 -6.413 12.118 1.00 94.94 83 VAL A CA 1
ATOM 633 C C . VAL A 1 83 ? 0.044 -5.996 12.509 1.00 94.94 83 VAL A C 1
ATOM 635 O O . VAL A 1 83 ? -0.110 -5.117 13.359 1.00 94.94 83 VAL A O 1
ATOM 638 N N . GLY A 1 84 ? -0.985 -6.647 11.951 1.00 95.50 84 GLY A N 1
ATOM 639 C CA . GLY A 1 84 ? -2.402 -6.330 12.164 1.00 95.50 84 GLY A CA 1
ATOM 640 C C . GLY A 1 84 ? -2.798 -6.171 13.639 1.00 95.50 84 GLY A C 1
ATOM 641 O O . GLY A 1 84 ? -3.303 -5.105 13.993 1.00 95.50 84 GLY A O 1
ATOM 642 N N . PRO A 1 85 ? -2.511 -7.153 14.520 1.00 95.62 85 PRO A N 1
ATOM 643 C CA . PRO A 1 85 ? -2.844 -7.059 15.942 1.00 95.62 85 PRO A CA 1
ATOM 644 C C . PRO A 1 85 ? -2.230 -5.838 16.631 1.00 95.62 85 PRO A C 1
ATOM 646 O O . PRO A 1 85 ? -2.934 -5.091 17.303 1.00 95.62 85 PRO A O 1
ATOM 649 N N . SER A 1 86 ? -0.939 -5.577 16.402 1.00 95.62 86 SER A N 1
ATOM 650 C CA . SER A 1 86 ? -0.250 -4.438 17.024 1.00 95.62 86 SER A CA 1
ATOM 651 C C . SER A 1 86 ? -0.750 -3.079 16.522 1.00 95.62 86 SER A C 1
ATOM 653 O O . SER A 1 86 ? -0.807 -2.120 17.290 1.00 95.62 86 SER A O 1
ATOM 655 N N . LEU A 1 87 ? -1.141 -2.987 15.246 1.00 96.38 87 LEU A N 1
ATOM 656 C CA . LEU A 1 87 ? -1.754 -1.782 14.687 1.00 96.38 87 LEU A CA 1
ATOM 657 C C . LEU A 1 87 ? -3.151 -1.556 15.267 1.00 96.38 87 LEU A C 1
ATOM 659 O O . LEU A 1 87 ? -3.482 -0.429 15.625 1.00 96.38 87 LEU A O 1
ATOM 663 N N . LEU A 1 88 ? -3.950 -2.619 15.401 1.00 96.19 88 LEU A N 1
ATOM 664 C CA . LEU A 1 88 ? -5.290 -2.529 15.975 1.00 96.19 88 LEU A CA 1
ATOM 665 C C . LEU A 1 88 ? -5.240 -2.097 17.443 1.00 96.19 88 LEU A C 1
ATOM 667 O O . LEU A 1 88 ? -5.994 -1.216 17.841 1.00 96.19 88 LEU A O 1
ATOM 671 N N . GLU A 1 89 ? -4.319 -2.654 18.231 1.00 95.00 89 GLU A N 1
ATOM 672 C CA . GLU A 1 89 ? -4.071 -2.210 19.608 1.00 95.00 89 GLU A CA 1
ATOM 673 C C . GLU A 1 89 ? -3.661 -0.732 19.668 1.00 95.00 89 GLU A C 1
ATOM 675 O O . GLU A 1 89 ? -4.162 0.011 20.513 1.00 95.00 89 GLU A O 1
ATOM 680 N N . GLY A 1 90 ? -2.802 -0.287 18.744 1.00 95.31 90 GLY A N 1
ATOM 681 C CA . GLY A 1 90 ? -2.410 1.117 18.621 1.00 95.31 90 GLY A CA 1
ATOM 682 C C . GLY A 1 90 ? -3.595 2.045 18.347 1.00 95.31 90 GLY A C 1
ATOM 683 O O . GLY A 1 90 ? -3.743 3.059 19.022 1.00 95.31 90 GLY A O 1
ATOM 684 N N . ILE A 1 91 ? -4.478 1.668 17.418 1.00 96.12 91 ILE A N 1
ATOM 685 C CA . ILE A 1 91 ? -5.683 2.443 17.079 1.00 96.12 91 ILE A CA 1
ATOM 686 C C . ILE A 1 91 ? -6.711 2.424 18.220 1.00 96.12 91 ILE A C 1
ATOM 688 O O . ILE A 1 91 ? -7.409 3.409 18.435 1.00 96.12 91 ILE A O 1
ATOM 692 N N . ILE A 1 92 ? -6.816 1.330 18.980 1.00 94.69 92 ILE A N 1
ATOM 693 C CA . ILE A 1 92 ? -7.672 1.280 20.176 1.00 94.69 92 ILE A CA 1
ATOM 694 C C . ILE A 1 92 ? -7.148 2.236 21.256 1.00 94.69 92 ILE A C 1
ATOM 696 O O . ILE A 1 92 ? -7.943 2.884 21.937 1.00 94.69 92 ILE A O 1
ATOM 700 N N . ALA A 1 93 ? -5.825 2.324 21.422 1.00 94.62 93 ALA A N 1
ATOM 701 C CA . ALA A 1 93 ? -5.198 3.222 22.389 1.00 94.62 93 ALA A CA 1
ATOM 702 C C . ALA A 1 93 ? -5.290 4.701 21.974 1.00 94.62 93 ALA A C 1
ATOM 704 O O . ALA A 1 93 ? -5.478 5.560 22.836 1.00 94.62 93 ALA A O 1
ATOM 705 N N . ASP A 1 94 ? -5.181 4.989 20.674 1.00 95.12 94 ASP A N 1
ATOM 706 C CA . ASP A 1 94 ? -5.355 6.318 20.088 1.00 95.12 94 ASP A CA 1
ATOM 707 C C . ASP A 1 94 ? -6.294 6.259 18.875 1.00 95.12 94 ASP A C 1
ATOM 709 O O . ASP A 1 94 ? -5.891 6.054 17.721 1.00 95.12 94 ASP A O 1
ATOM 713 N N . SER A 1 95 ? -7.584 6.457 19.143 1.00 92.06 95 SER A N 1
ATOM 714 C CA . SER A 1 95 ? -8.613 6.402 18.107 1.00 92.06 95 SER A CA 1
ATOM 715 C C . SER A 1 95 ? -8.548 7.567 17.129 1.00 92.06 95 SER A C 1
ATOM 717 O O . SER A 1 95 ? -9.146 7.480 16.054 1.00 92.06 95 SER A O 1
ATOM 719 N N . GLY A 1 96 ? -7.834 8.648 17.462 1.00 92.56 96 GLY A N 1
ATOM 720 C CA . GLY A 1 96 ? -7.896 9.897 16.715 1.00 92.56 96 GLY A CA 1
ATOM 721 C C . GLY A 1 96 ? -9.347 10.359 16.547 1.00 92.56 96 GLY A C 1
ATOM 722 O O . GLY A 1 96 ? -10.087 10.499 17.521 1.00 92.56 96 GLY A O 1
ATOM 723 N N . GLU A 1 97 ? -9.769 10.558 15.299 1.00 90.00 97 GLU A N 1
ATOM 724 C CA . GLU A 1 97 ? -11.126 11.008 14.954 1.00 90.00 97 GLU A CA 1
ATOM 725 C C . GLU A 1 97 ? -12.165 9.873 14.880 1.00 90.00 97 GLU A C 1
ATOM 727 O O . GLU A 1 97 ? -13.371 10.135 14.837 1.00 90.00 97 GLU A O 1
ATOM 732 N N . GLN A 1 98 ? -11.732 8.609 14.869 1.00 92.88 98 GLN A N 1
ATOM 733 C CA . GLN A 1 98 ? -12.633 7.468 14.727 1.00 92.88 98 GLN A CA 1
ATOM 734 C C . GLN A 1 98 ? -13.369 7.175 16.035 1.00 92.88 98 GLN A C 1
ATOM 736 O O . GLN A 1 98 ? -12.827 7.290 17.135 1.00 92.88 98 GLN A O 1
ATOM 741 N N . LYS A 1 99 ? -14.632 6.756 15.928 1.00 94.50 99 LYS A N 1
ATOM 742 C CA . LYS A 1 99 ? -15.437 6.400 17.100 1.00 94.50 99 LYS A CA 1
ATOM 743 C C . LYS A 1 99 ? -14.962 5.069 17.683 1.00 94.50 99 LYS A C 1
ATOM 745 O O . LYS A 1 99 ? -14.876 4.073 16.967 1.00 94.50 99 LYS A O 1
ATOM 750 N N . ILE A 1 100 ? -14.755 5.037 18.999 1.00 93.62 100 ILE A N 1
ATOM 751 C CA . ILE A 1 100 ? -14.353 3.828 19.738 1.00 93.62 100 ILE A CA 1
ATOM 752 C C . ILE A 1 100 ? -15.335 2.671 19.527 1.00 93.62 100 ILE A C 1
ATOM 754 O O . ILE A 1 100 ? -14.909 1.527 19.368 1.00 93.62 100 ILE A O 1
ATOM 758 N N . ASP A 1 101 ? -16.636 2.957 19.461 1.00 94.94 101 ASP A N 1
ATOM 759 C CA . ASP A 1 101 ? -17.663 1.936 19.228 1.00 94.94 101 ASP A CA 1
ATOM 760 C C . ASP A 1 101 ? -17.456 1.224 17.882 1.00 94.94 101 ASP A C 1
ATOM 762 O O . ASP A 1 101 ? -17.548 -0.000 17.801 1.00 94.94 101 ASP A O 1
ATOM 766 N N . THR A 1 102 ? -17.093 1.978 16.840 1.00 95.81 102 THR A N 1
ATOM 767 C CA . THR A 1 102 ? -16.796 1.445 15.506 1.00 95.81 102 THR A CA 1
ATOM 768 C C . THR A 1 102 ? -15.544 0.574 15.519 1.00 95.81 102 THR A C 1
ATOM 770 O O . THR A 1 102 ? -15.556 -0.524 14.966 1.00 95.81 102 THR A O 1
ATOM 773 N N . ILE A 1 103 ? -14.475 1.041 16.173 1.00 97.00 103 ILE A N 1
ATOM 774 C CA . ILE A 1 103 ? -13.223 0.282 16.309 1.00 97.00 103 ILE A CA 1
ATOM 775 C C . ILE A 1 103 ? -13.490 -1.026 17.060 1.00 97.00 103 ILE A C 1
ATOM 777 O O . ILE A 1 103 ? -13.001 -2.080 16.664 1.00 97.00 103 ILE A O 1
ATOM 781 N N . THR A 1 104 ? -14.312 -0.981 18.109 1.00 95.31 104 THR A N 1
ATOM 782 C CA . THR A 1 104 ? -14.659 -2.157 18.917 1.00 95.31 104 THR A CA 1
ATOM 783 C C . THR A 1 104 ? -15.504 -3.154 18.126 1.00 95.31 104 THR A C 1
ATOM 785 O O . THR A 1 104 ? -15.232 -4.352 18.181 1.00 95.31 104 THR A O 1
ATOM 788 N N . ALA A 1 105 ? -16.491 -2.687 17.356 1.00 95.50 105 ALA A N 1
ATOM 789 C CA . ALA A 1 105 ? -17.300 -3.546 16.492 1.00 95.50 105 ALA A CA 1
ATOM 790 C C . ALA A 1 105 ? -16.454 -4.199 15.383 1.00 95.50 105 ALA A C 1
ATOM 792 O O . ALA A 1 105 ? -16.548 -5.405 15.162 1.00 95.50 105 ALA A O 1
ATOM 793 N N . PHE A 1 106 ? -15.557 -3.434 14.752 1.00 97.50 106 PHE A N 1
ATOM 794 C CA . PHE A 1 106 ? -14.579 -3.977 13.808 1.00 97.50 106 PHE A CA 1
ATOM 795 C C . PHE A 1 106 ? -13.680 -5.025 14.479 1.00 97.50 106 PHE A C 1
ATOM 797 O O . PHE A 1 106 ? -13.501 -6.118 13.948 1.00 97.50 106 PHE A O 1
ATOM 804 N N . ALA A 1 107 ? -13.152 -4.726 15.671 1.00 96.56 107 ALA A N 1
ATOM 805 C CA . ALA A 1 107 ? -12.292 -5.632 16.427 1.00 96.56 107 ALA A CA 1
ATOM 806 C C . ALA A 1 107 ? -12.999 -6.947 16.786 1.00 96.56 107 ALA A C 1
ATOM 808 O O . ALA A 1 107 ? -12.359 -7.991 16.787 1.00 96.56 107 ALA A O 1
ATOM 809 N N . GLN A 1 108 ? -14.304 -6.913 17.071 1.00 95.19 108 GLN A N 1
ATOM 810 C CA . GLN A 1 108 ? -15.108 -8.120 17.280 1.00 95.19 108 GLN A CA 1
ATOM 811 C C . GLN A 1 108 ? -15.216 -8.946 15.997 1.00 95.19 108 GLN A C 1
ATOM 813 O O . GLN A 1 108 ? -14.965 -10.143 16.037 1.00 95.19 108 GLN A O 1
ATOM 818 N N . CYS A 1 109 ? -15.514 -8.301 14.868 1.00 94.62 109 CYS A N 1
ATOM 819 C CA . CYS A 1 109 ? -15.619 -8.954 13.564 1.00 94.62 109 CYS A CA 1
ATOM 820 C C . CYS A 1 109 ? -14.320 -9.670 13.137 1.00 94.62 109 CYS A C 1
ATOM 822 O O . CYS A 1 109 ? -14.371 -10.773 12.602 1.00 94.62 109 CYS A O 1
ATOM 824 N N . VAL A 1 110 ? -13.148 -9.067 13.372 1.00 95.75 110 VAL A N 1
ATOM 825 C CA . VAL A 1 110 ? -11.857 -9.623 12.913 1.00 95.75 110 VAL A CA 1
ATOM 826 C C . VAL A 1 110 ? -11.183 -10.584 13.894 1.00 95.75 110 VAL A C 1
ATOM 828 O O . VAL A 1 110 ? -10.099 -11.094 13.605 1.00 95.75 110 VAL A O 1
ATOM 831 N N . LYS A 1 111 ? -11.785 -10.796 15.068 1.00 86.94 111 LYS A N 1
ATOM 832 C CA . LYS A 1 111 ? -11.267 -11.691 16.111 1.00 86.94 111 LYS A CA 1
ATOM 833 C C . LYS A 1 111 ? -11.533 -13.174 15.814 1.00 86.94 111 LYS A C 1
ATOM 835 O O . LYS A 1 111 ? -10.854 -14.016 16.404 1.00 86.94 111 LYS A O 1
ATOM 840 N N . ASP A 1 112 ? -12.477 -13.456 14.916 1.00 57.81 112 ASP A N 1
ATOM 841 C CA . ASP A 1 112 ? -12.878 -14.795 14.459 1.00 57.81 112 ASP A CA 1
ATOM 842 C C . ASP A 1 112 ? -12.110 -15.252 13.193 1.00 57.81 112 ASP A C 1
ATOM 844 O O . ASP A 1 112 ? -11.857 -16.473 13.063 1.00 57.81 112 ASP A O 1
#

Radius of gyration: 29.67 Å; Cα contacts (8 Å, |Δi|>4): 66; chains: 1; bounding box: 54×36×83 Å